Protein AF-A0A8T4YRA4-F1 (afdb_monomer)

Solvent-accessible surface area (backbone atoms only — not comparable to full-atom values): 7134 Å² total; per-residue (Å²): 137,84,65,62,41,75,50,78,58,97,68,35,31,44,37,34,32,63,68,96,62,88,74,62,67,68,60,49,52,55,47,22,68,74,66,76,30,49,70,49,78,45,48,59,66,73,63,42,24,30,34,28,44,33,16,28,86,86,69,45,81,68,50,58,31,30,34,62,44,72,42,65,86,80,73,42,75,42,67,53,55,88,69,82,70,78,72,66,43,77,45,82,60,90,55,33,28,50,98,85,68,43,79,48,79,73,77,83,72,75,75,71,81,78,75,130

Radius of gyration: 17.19 Å; Cα contacts (8 Å, |Δi|>4): 191; chains: 1; bounding box: 48×29×43 Å

pLDDT: mean 88.75, std 15.88, range [30.77, 98.5]

Structure (mmCIF, N/CA/C/O backbone):
data_AF-A0A8T4YRA4-F1
#
_entry.id   AF-A0A8T4YRA4-F1
#
loop_
_atom_site.group_PDB
_atom_site.id
_atom_site.type_symbol
_atom_site.label_atom_id
_atom_site.label_alt_id
_atom_site.label_comp_id
_atom_site.label_asym_id
_atom_site.label_entity_id
_atom_site.label_seq_id
_atom_site.pdbx_PDB_ins_code
_atom_site.Cartn_x
_atom_site.Cartn_y
_atom_site.Cartn_z
_atom_site.occupancy
_atom_site.B_iso_or_equiv
_atom_site.auth_seq_id
_atom_site.auth_comp_id
_atom_site.auth_asym_id
_atom_site.auth_atom_id
_atom_site.pdbx_PDB_model_num
ATOM 1 N N . MET A 1 1 ? 9.880 -13.174 -18.533 1.00 68.56 1 MET A N 1
ATOM 2 C CA . MET A 1 1 ? 9.364 -13.262 -17.143 1.00 68.56 1 MET A CA 1
ATOM 3 C C . MET A 1 1 ? 7.971 -12.645 -17.095 1.00 68.56 1 MET A C 1
ATOM 5 O O . MET A 1 1 ? 7.802 -11.588 -17.681 1.00 68.56 1 MET A O 1
ATOM 9 N N . LYS A 1 2 ? 6.995 -13.259 -16.409 1.00 83.56 2 LYS A N 1
ATOM 10 C CA . LYS A 1 2 ? 5.649 -12.676 -16.234 1.00 83.56 2 LYS A CA 1
ATOM 11 C C . LYS A 1 2 ? 5.565 -11.860 -14.926 1.00 83.56 2 LYS A C 1
ATOM 13 O O . LYS A 1 2 ? 5.951 -12.416 -13.885 1.00 83.56 2 LYS A O 1
ATOM 18 N N . PRO A 1 3 ? 5.096 -10.595 -14.955 1.00 90.38 3 PRO A N 1
ATOM 19 C CA . PRO A 1 3 ? 4.873 -9.800 -13.748 1.00 90.38 3 PRO A CA 1
ATOM 20 C C . PRO A 1 3 ? 3.694 -10.340 -12.929 1.00 90.38 3 PRO A C 1
ATOM 22 O O . PRO A 1 3 ? 2.825 -11.037 -13.456 1.00 90.38 3 PRO A O 1
ATOM 25 N N . LEU A 1 4 ? 3.672 -10.036 -11.629 1.00 91.88 4 LEU A N 1
ATOM 26 C CA . LEU A 1 4 ? 2.534 -10.344 -10.756 1.00 91.88 4 LEU A CA 1
ATOM 27 C C . LEU A 1 4 ? 1.372 -9.382 -10.996 1.00 91.88 4 LEU A C 1
ATOM 29 O O . LEU A 1 4 ? 0.216 -9.791 -10.939 1.00 91.88 4 LEU A O 1
ATOM 33 N N . TYR A 1 5 ? 1.696 -8.120 -11.265 1.00 92.69 5 TYR A N 1
ATOM 34 C CA . TYR A 1 5 ? 0.744 -7.068 -11.580 1.00 92.69 5 TYR A CA 1
ATOM 35 C C . TYR A 1 5 ? 1.413 -6.022 -12.468 1.00 92.69 5 TYR A C 1
ATOM 37 O O . TYR A 1 5 ? 2.624 -5.809 -12.373 1.00 92.69 5 TYR A O 1
ATOM 45 N N . MET A 1 6 ? 0.625 -5.387 -13.328 1.00 93.00 6 MET A N 1
ATOM 46 C CA . MET A 1 6 ? 1.068 -4.291 -14.176 1.00 93.00 6 MET A CA 1
ATOM 47 C C . MET A 1 6 ? -0.078 -3.301 -14.336 1.00 93.00 6 MET A C 1
ATOM 49 O O . MET A 1 6 ? -1.217 -3.712 -14.558 1.00 93.00 6 MET A O 1
ATOM 53 N N . VAL A 1 7 ? 0.228 -2.014 -14.227 1.00 93.69 7 VAL A N 1
ATOM 54 C CA . VAL A 1 7 ? -0.712 -0.938 -14.533 1.00 93.69 7 VAL A CA 1
ATOM 55 C C . VAL A 1 7 ? 0.008 0.153 -15.305 1.00 93.69 7 VAL A C 1
ATOM 57 O O . VAL A 1 7 ? 1.120 0.549 -14.960 1.00 93.69 7 VAL A O 1
ATOM 60 N N . GLU A 1 8 ? -0.636 0.620 -16.363 1.00 95.06 8 GLU A N 1
ATOM 61 C CA . GLU A 1 8 ? -0.158 1.715 -17.190 1.00 95.06 8 GLU A CA 1
ATOM 62 C C . GLU A 1 8 ? -0.890 3.002 -16.807 1.00 95.06 8 GLU A C 1
ATOM 64 O O . GLU A 1 8 ? -2.117 3.032 -16.721 1.00 95.06 8 GLU A O 1
ATOM 69 N N . LEU A 1 9 ? -0.119 4.056 -16.555 1.00 94.19 9 LEU A N 1
ATOM 70 C CA . LEU A 1 9 ? -0.584 5.422 -16.342 1.00 94.19 9 LEU A CA 1
ATOM 71 C C . LEU A 1 9 ? -0.193 6.289 -17.551 1.00 94.19 9 LEU A C 1
ATOM 73 O O . LEU A 1 9 ? 0.405 5.811 -18.522 1.00 94.19 9 LEU A O 1
ATOM 77 N N . SER A 1 10 ? -0.538 7.577 -17.511 1.00 92.38 10 SER A N 1
ATOM 78 C CA . SER A 1 10 ? -0.229 8.510 -18.600 1.00 92.38 10 SER A CA 1
ATOM 79 C C . SER A 1 10 ? 1.277 8.675 -18.830 1.00 92.38 10 SER A C 1
ATOM 81 O O . SER A 1 10 ? 1.703 8.653 -19.980 1.00 92.38 10 SER A O 1
ATOM 83 N N . ASP A 1 11 ? 2.080 8.777 -17.766 1.00 93.56 11 ASP A N 1
ATOM 84 C CA . ASP A 1 11 ? 3.524 9.065 -17.823 1.00 93.56 11 ASP A CA 1
ATOM 85 C C . ASP A 1 11 ? 4.427 7.866 -17.472 1.00 93.56 11 ASP A C 1
ATOM 87 O O . ASP A 1 11 ? 5.639 7.899 -17.700 1.00 93.56 11 ASP A O 1
ATOM 91 N N . ARG A 1 12 ? 3.860 6.806 -16.887 1.00 96.12 12 ARG A N 1
ATOM 92 C CA . ARG A 1 12 ? 4.630 5.677 -16.350 1.00 96.12 12 ARG A CA 1
ATOM 93 C C . ARG A 1 12 ? 3.868 4.362 -16.350 1.00 96.12 12 ARG A C 1
ATOM 95 O O . ARG A 1 12 ? 2.642 4.335 -16.343 1.00 96.12 12 ARG A O 1
ATOM 102 N N . ILE A 1 13 ? 4.608 3.267 -16.267 1.00 95.31 13 ILE A N 1
ATOM 103 C CA . ILE A 1 13 ? 4.092 1.910 -16.112 1.00 95.31 13 ILE A CA 1
ATOM 104 C C . ILE A 1 13 ? 4.630 1.350 -14.800 1.00 95.31 13 ILE A C 1
ATOM 106 O O . ILE A 1 13 ? 5.841 1.270 -14.602 1.00 95.31 13 ILE A O 1
ATOM 110 N N . TYR A 1 14 ? 3.735 0.956 -13.898 1.00 93.94 14 TYR A N 1
ATOM 111 C CA . TYR A 1 14 ? 4.104 0.263 -12.668 1.00 93.94 14 TYR A CA 1
ATOM 112 C C . TYR A 1 14 ? 4.076 -1.241 -12.888 1.00 93.94 14 TYR A C 1
ATOM 114 O O . TYR A 1 14 ? 3.084 -1.796 -13.365 1.00 93.94 14 TYR A O 1
ATOM 122 N N . VAL A 1 15 ? 5.151 -1.906 -12.481 1.00 93.44 15 VAL A N 1
ATOM 123 C CA . VAL A 1 15 ? 5.316 -3.351 -12.608 1.00 93.44 15 VAL A CA 1
ATOM 124 C C . VAL A 1 15 ? 5.662 -3.942 -11.248 1.00 93.44 15 VAL A C 1
ATOM 126 O O . VAL A 1 15 ? 6.665 -3.580 -10.635 1.00 93.44 15 VAL A O 1
ATOM 129 N N . VAL A 1 16 ? 4.856 -4.902 -10.795 1.00 92.56 16 VAL A N 1
ATOM 130 C CA . VAL A 1 16 ? 5.129 -5.661 -9.571 1.00 92.56 16 VAL A CA 1
ATOM 131 C C . VAL A 1 16 ? 5.710 -7.018 -9.926 1.00 92.56 16 VAL A C 1
ATOM 133 O O . VAL A 1 16 ? 5.096 -7.811 -10.649 1.00 92.56 16 VAL A O 1
ATOM 136 N N . ILE A 1 17 ? 6.881 -7.31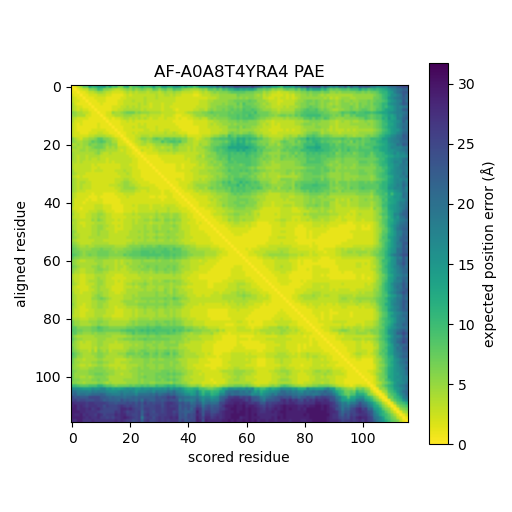5 -9.375 1.00 92.88 17 ILE A N 1
ATOM 137 C CA . ILE A 1 17 ? 7.614 -8.560 -9.599 1.00 92.88 17 ILE A CA 1
ATOM 138 C C . ILE A 1 17 ? 7.665 -9.382 -8.305 1.00 92.88 17 ILE A C 1
ATOM 140 O O . ILE A 1 17 ? 7.670 -8.848 -7.201 1.00 92.88 17 ILE A O 1
ATOM 144 N N . GLY A 1 18 ? 7.665 -10.713 -8.415 1.00 90.62 18 GLY A N 1
ATOM 145 C CA . GLY A 1 18 ? 7.849 -11.581 -7.246 1.00 90.62 18 GLY A CA 1
ATOM 146 C C . GLY A 1 18 ? 9.229 -11.400 -6.604 1.00 90.62 18 GLY A C 1
ATOM 147 O O . GLY A 1 18 ? 10.185 -11.060 -7.298 1.00 90.62 18 GLY A O 1
ATOM 148 N N . ARG A 1 19 ? 9.339 -11.655 -5.293 1.00 86.00 19 ARG A N 1
ATOM 149 C CA . ARG A 1 19 ? 10.623 -11.598 -4.566 1.00 86.00 19 ARG A CA 1
ATOM 150 C C . ARG A 1 19 ? 11.684 -12.509 -5.187 1.00 86.00 19 ARG A C 1
ATOM 152 O O . ARG A 1 19 ? 11.351 -13.513 -5.816 1.00 86.00 19 ARG A O 1
ATOM 159 N N . ASN A 1 20 ? 12.951 -12.160 -4.953 1.00 84.00 20 ASN A N 1
ATOM 160 C CA . ASN A 1 20 ? 14.142 -12.916 -5.363 1.00 84.00 20 ASN A CA 1
ATOM 161 C C . ASN A 1 20 ? 14.247 -13.149 -6.878 1.00 84.00 20 ASN A C 1
ATOM 163 O O . ASN A 1 20 ? 14.831 -14.134 -7.325 1.00 84.00 20 ASN A O 1
ATOM 167 N N . ARG A 1 21 ? 13.671 -12.253 -7.684 1.00 85.88 21 ARG A N 1
ATOM 168 C CA . ARG A 1 21 ? 13.83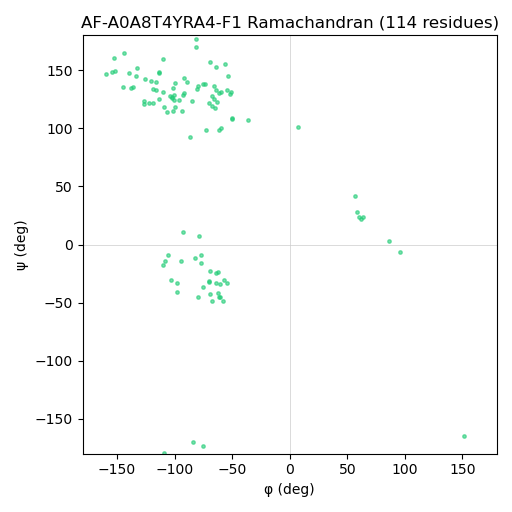2 -12.281 -9.136 1.00 85.88 21 ARG A CA 1
ATOM 169 C C . ARG A 1 21 ? 14.841 -11.230 -9.557 1.00 85.88 21 ARG A C 1
ATOM 171 O O . ARG A 1 21 ? 14.680 -10.058 -9.242 1.00 85.88 21 ARG A O 1
ATOM 178 N N . TRP A 1 22 ? 15.849 -11.655 -10.304 1.00 84.88 22 TRP A N 1
ATOM 179 C CA . TRP A 1 22 ? 16.784 -10.732 -10.926 1.00 84.88 22 TRP A CA 1
ATOM 180 C C . TRP A 1 22 ? 16.137 -10.045 -12.129 1.00 84.88 22 TRP A C 1
ATOM 182 O O . TRP A 1 22 ? 15.458 -10.690 -12.935 1.00 84.88 22 TRP A O 1
ATOM 192 N N . ILE A 1 23 ? 16.367 -8.741 -12.263 1.00 85.69 23 ILE A N 1
ATOM 193 C CA . ILE A 1 23 ? 15.913 -7.944 -13.400 1.00 85.69 23 ILE A CA 1
ATOM 194 C C . ILE A 1 23 ? 17.129 -7.223 -13.950 1.00 85.69 23 ILE A C 1
ATOM 196 O O . ILE A 1 23 ? 17.780 -6.467 -13.237 1.00 85.69 23 ILE A O 1
ATOM 200 N N . ASN A 1 24 ? 17.437 -7.476 -15.219 1.00 88.69 24 ASN A N 1
ATOM 201 C CA . ASN A 1 24 ? 18.502 -6.762 -15.904 1.00 88.69 24 ASN A CA 1
ATOM 202 C C . ASN A 1 24 ? 18.058 -5.303 -16.142 1.00 88.69 24 ASN A C 1
ATOM 204 O O . ASN A 1 24 ? 17.034 -5.116 -16.809 1.00 88.69 24 ASN A O 1
ATOM 208 N N . PRO A 1 25 ? 18.798 -4.292 -15.648 1.00 88.81 25 PRO A N 1
ATOM 209 C CA . PRO A 1 25 ? 18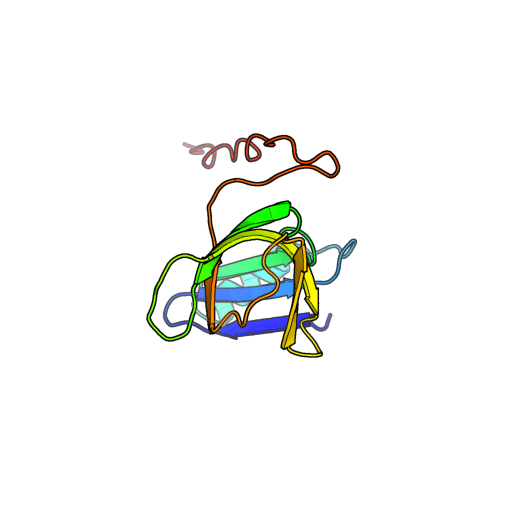.488 -2.882 -15.885 1.00 88.81 25 PRO A CA 1
ATOM 210 C C . PRO A 1 25 ? 18.360 -2.521 -17.370 1.00 88.81 25 PRO A C 1
ATOM 212 O O . PRO A 1 25 ? 17.495 -1.729 -17.733 1.00 88.81 25 PRO A O 1
ATOM 215 N N . GLU A 1 26 ? 19.130 -3.170 -18.247 1.00 92.38 26 GLU A N 1
ATOM 216 C CA . GLU A 1 26 ? 19.063 -2.941 -19.695 1.00 92.38 26 GLU A CA 1
ATOM 217 C C . GLU A 1 26 ? 17.697 -3.336 -20.277 1.00 92.38 26 GLU A C 1
ATOM 219 O O . GLU A 1 26 ? 17.175 -2.688 -21.180 1.00 92.38 26 GLU A O 1
ATOM 224 N N . ASN A 1 27 ? 17.052 -4.365 -19.716 1.00 90.31 27 ASN A N 1
ATOM 225 C CA . ASN A 1 27 ? 15.705 -4.751 -20.139 1.00 90.31 27 ASN A CA 1
ATOM 226 C C . ASN A 1 27 ? 14.655 -3.716 -19.718 1.00 90.31 27 ASN A C 1
ATOM 228 O O . ASN A 1 27 ? 13.658 -3.562 -20.420 1.00 90.31 27 ASN A O 1
ATOM 232 N N . ILE A 1 28 ? 14.858 -3.031 -18.585 1.00 91.75 28 ILE A N 1
ATOM 233 C CA . ILE A 1 28 ? 13.982 -1.933 -18.156 1.00 91.75 28 ILE A CA 1
ATOM 234 C C . ILE A 1 28 ? 14.151 -0.767 -19.125 1.00 91.75 28 ILE A C 1
ATOM 236 O O . ILE A 1 28 ? 13.159 -0.301 -19.671 1.00 91.75 28 ILE A O 1
ATOM 240 N N . LYS A 1 29 ? 15.394 -0.375 -19.420 1.00 93.69 29 LYS A N 1
ATOM 241 C CA . LYS A 1 29 ? 15.693 0.728 -20.339 1.00 93.69 29 LYS A CA 1
ATOM 242 C C . LYS A 1 29 ? 15.100 0.504 -21.733 1.00 93.69 29 LYS A C 1
ATOM 244 O O . LYS A 1 29 ? 14.385 1.357 -22.245 1.00 93.69 29 LYS A O 1
ATOM 249 N N . ARG A 1 30 ? 15.302 -0.685 -22.310 1.00 93.75 30 ARG A N 1
ATOM 250 C CA . ARG A 1 30 ? 14.706 -1.054 -23.607 1.00 93.75 30 ARG A CA 1
ATOM 251 C C . ARG A 1 30 ? 13.177 -1.032 -23.578 1.00 93.75 30 ARG A C 1
ATOM 253 O O . ARG A 1 30 ? 12.554 -0.706 -24.584 1.00 93.75 30 ARG A O 1
ATOM 260 N N . ALA A 1 31 ? 12.562 -1.392 -22.448 1.00 91.62 31 ALA A N 1
ATOM 261 C CA . ALA A 1 31 ? 11.115 -1.294 -22.284 1.00 91.62 31 ALA A CA 1
ATOM 262 C C . ALA A 1 31 ? 10.654 0.169 -22.216 1.00 91.62 31 ALA A C 1
ATOM 264 O O . ALA A 1 31 ? 9.668 0.511 -22.857 1.00 91.62 31 ALA A O 1
ATOM 265 N N . GLU A 1 32 ? 11.371 1.033 -21.497 1.00 95.50 32 GLU A N 1
ATOM 266 C CA . GLU A 1 32 ? 11.078 2.471 -21.446 1.00 95.50 32 GLU A CA 1
ATOM 267 C C . GLU A 1 32 ? 11.183 3.125 -22.828 1.00 95.50 32 GLU A C 1
ATOM 269 O O . GLU A 1 32 ? 10.275 3.852 -23.228 1.00 95.50 32 GLU A O 1
ATOM 274 N N . GLU A 1 33 ? 12.239 2.813 -23.587 1.00 95.81 33 GLU A N 1
ATOM 275 C CA . GLU A 1 33 ? 12.445 3.295 -24.960 1.00 95.81 33 GLU A CA 1
ATOM 276 C C . GLU A 1 33 ? 11.324 2.838 -25.903 1.00 95.81 33 GLU A C 1
ATOM 278 O O . GLU A 1 33 ? 10.792 3.638 -26.669 1.00 95.81 33 GLU A O 1
ATOM 283 N N . ALA A 1 34 ? 10.925 1.565 -25.827 1.00 94.00 34 ALA A N 1
ATOM 284 C CA . ALA A 1 34 ? 9.871 1.017 -26.677 1.00 94.00 34 ALA A CA 1
ATOM 285 C C . ALA A 1 34 ? 8.471 1.552 -26.330 1.00 94.00 34 ALA A C 1
ATOM 287 O O . ALA A 1 34 ? 7.619 1.662 -27.209 1.00 94.00 34 ALA A O 1
ATOM 288 N N . LEU A 1 35 ? 8.217 1.848 -25.053 1.00 92.50 35 LEU A N 1
ATOM 289 C CA . LEU A 1 35 ? 6.905 2.276 -24.556 1.00 92.50 35 LEU A CA 1
ATOM 290 C C . LEU A 1 35 ? 6.767 3.803 -24.502 1.00 92.50 35 LEU A C 1
ATOM 292 O O . LEU A 1 35 ? 5.658 4.304 -24.322 1.00 92.50 35 LEU A O 1
ATOM 296 N N . GLY A 1 36 ? 7.874 4.543 -24.618 1.00 95.06 36 GLY A N 1
ATOM 297 C CA . GLY A 1 36 ? 7.903 5.997 -24.457 1.00 95.06 36 GLY A CA 1
ATOM 298 C C . GLY A 1 36 ? 7.483 6.460 -23.058 1.00 95.06 36 GLY A C 1
ATOM 299 O O . GLY A 1 36 ? 7.034 7.593 -22.893 1.00 95.06 36 GLY A O 1
ATOM 300 N N . LYS A 1 37 ? 7.572 5.580 -22.052 1.00 95.56 37 LYS A N 1
ATOM 301 C CA . LYS A 1 37 ? 7.098 5.806 -20.679 1.00 95.56 37 LYS A CA 1
ATOM 302 C C . LYS A 1 37 ? 8.087 5.249 -19.675 1.00 95.56 37 LYS A C 1
ATOM 304 O O . LYS A 1 37 ? 8.678 4.197 -19.901 1.00 95.56 37 LYS A O 1
ATOM 309 N N . ARG A 1 38 ? 8.189 5.904 -18.519 1.00 95.75 38 ARG A N 1
ATOM 310 C CA . ARG A 1 38 ? 9.019 5.424 -17.410 1.00 95.75 38 ARG A CA 1
ATOM 311 C C . ARG A 1 38 ? 8.470 4.108 -16.857 1.00 95.75 38 ARG A C 1
ATOM 313 O O . ARG A 1 38 ? 7.272 4.001 -16.604 1.00 95.75 38 ARG A O 1
ATOM 320 N N . VAL A 1 39 ? 9.327 3.133 -16.584 1.00 94.94 39 VAL A N 1
ATOM 321 C CA . VAL A 1 39 ? 8.952 1.841 -16.001 1.00 94.94 39 VAL A CA 1
ATOM 322 C C . VAL A 1 39 ? 9.410 1.810 -14.548 1.00 94.94 39 VAL A C 1
ATOM 324 O O . VAL A 1 39 ? 10.598 1.806 -14.238 1.00 94.94 39 VAL A O 1
ATOM 327 N N . VAL A 1 40 ? 8.451 1.775 -13.626 1.00 93.31 40 VAL A N 1
ATOM 328 C CA . VAL A 1 40 ? 8.716 1.695 -12.188 1.00 93.31 40 VAL A CA 1
ATOM 329 C C . VAL A 1 40 ? 8.508 0.262 -11.727 1.00 93.31 40 VAL A C 1
ATOM 331 O O . VAL A 1 40 ? 7.392 -0.261 -11.754 1.00 93.31 40 VAL A O 1
ATOM 334 N N . VAL A 1 41 ? 9.591 -0.372 -11.290 1.00 91.56 41 VAL A N 1
ATOM 335 C CA . VAL A 1 41 ? 9.577 -1.753 -10.812 1.00 91.56 41 VAL A CA 1
ATOM 336 C C . VAL A 1 41 ? 9.580 -1.789 -9.287 1.00 91.56 41 VAL A C 1
ATOM 338 O O . VAL A 1 41 ? 10.363 -1.097 -8.641 1.00 91.56 41 VAL A O 1
ATOM 341 N N . THR A 1 42 ? 8.725 -2.626 -8.709 1.00 90.56 42 THR A N 1
ATOM 342 C CA . THR A 1 42 ? 8.668 -2.887 -7.264 1.00 90.56 42 THR A CA 1
ATOM 343 C C . THR A 1 42 ? 8.585 -4.389 -7.011 1.00 90.56 42 THR A C 1
ATOM 345 O O . THR A 1 42 ? 7.959 -5.126 -7.782 1.00 90.56 42 THR A O 1
ATOM 348 N N . PHE A 1 43 ? 9.208 -4.866 -5.934 1.00 91.06 43 PHE A N 1
ATOM 349 C CA . PHE A 1 43 ? 9.132 -6.267 -5.544 1.00 91.06 43 PHE A CA 1
ATOM 350 C C . PHE A 1 43 ? 7.979 -6.500 -4.570 1.00 91.06 43 PHE A C 1
ATOM 352 O O . PHE A 1 43 ? 7.691 -5.687 -3.694 1.00 91.06 43 PHE A O 1
ATOM 359 N N . LYS A 1 44 ? 7.306 -7.649 -4.700 1.00 91.56 44 LYS A N 1
ATOM 360 C CA . LYS A 1 44 ? 6.259 -8.060 -3.757 1.00 91.56 44 LYS A CA 1
ATOM 361 C C . LYS A 1 44 ? 6.806 -7.991 -2.329 1.00 91.56 44 LYS A C 1
ATOM 363 O O . LYS A 1 44 ? 7.830 -8.599 -2.020 1.00 91.56 44 LYS A O 1
ATOM 368 N N . GLY A 1 45 ? 6.083 -7.331 -1.438 1.00 91.00 45 GLY A N 1
ATOM 369 C CA . GLY A 1 45 ? 6.449 -7.193 -0.037 1.00 91.00 45 GLY A CA 1
ATOM 370 C C . GLY A 1 45 ? 7.384 -6.021 0.256 1.00 91.00 45 GLY A C 1
ATOM 371 O O . GLY A 1 45 ? 7.755 -5.874 1.420 1.00 91.00 45 GLY A O 1
ATOM 372 N N . ASP A 1 46 ? 7.747 -5.191 -0.726 1.00 89.31 46 ASP A N 1
ATOM 373 C CA . ASP A 1 46 ? 8.353 -3.876 -0.466 1.00 89.31 46 ASP A CA 1
ATOM 374 C C . ASP A 1 46 ? 7.360 -2.955 0.259 1.00 89.31 46 ASP A C 1
ATOM 376 O O . ASP A 1 46 ? 7.758 -2.079 1.022 1.00 89.31 46 ASP A O 1
ATOM 380 N N . GLU A 1 47 ? 6.060 -3.201 0.105 1.00 89.12 47 GLU A N 1
ATOM 381 C CA . GLU A 1 47 ? 4.979 -2.501 0.796 1.00 89.12 47 GLU A CA 1
ATOM 382 C C . GLU A 1 47 ? 4.773 -2.943 2.262 1.00 89.12 47 GLU A C 1
ATOM 384 O O . GLU A 1 47 ? 4.104 -2.252 3.033 1.00 89.12 47 GLU A O 1
ATOM 389 N N . LYS A 1 48 ? 5.327 -4.099 2.670 1.00 94.00 48 LYS A N 1
ATOM 390 C CA . LYS A 1 48 ? 5.105 -4.682 4.008 1.00 94.00 48 LYS A CA 1
ATOM 391 C C . LYS A 1 48 ? 5.611 -3.734 5.093 1.00 94.00 48 LYS A C 1
ATOM 393 O O . LYS A 1 48 ? 6.761 -3.317 5.053 1.00 94.00 48 LYS A O 1
ATOM 398 N N . GLY A 1 49 ? 4.784 -3.474 6.098 1.00 96.06 49 GLY A N 1
ATOM 399 C CA . GLY A 1 49 ? 5.108 -2.605 7.227 1.00 96.06 49 GLY A CA 1
ATOM 400 C C . GLY A 1 49 ? 4.618 -1.169 7.063 1.00 96.06 49 GLY A C 1
ATOM 401 O O . GLY A 1 49 ? 4.725 -0.402 8.011 1.00 96.06 49 GLY A O 1
ATOM 402 N N . LEU A 1 50 ? 4.066 -0.784 5.907 1.00 96.50 50 LEU A N 1
ATOM 403 C CA . LEU A 1 50 ? 3.555 0.572 5.715 1.00 96.50 50 LEU A CA 1
ATOM 404 C C . LEU A 1 50 ? 2.378 0.864 6.658 1.00 96.50 50 LEU A C 1
ATOM 406 O O . LEU A 1 50 ? 1.450 0.053 6.766 1.00 96.50 50 LEU A O 1
ATOM 410 N N . LEU A 1 51 ? 2.410 2.025 7.313 1.00 97.12 51 LEU A N 1
ATOM 411 C CA . LEU A 1 51 ? 1.295 2.521 8.111 1.00 97.12 51 LEU A CA 1
ATOM 412 C C . LEU A 1 51 ? 0.155 3.012 7.221 1.00 97.12 51 LEU A C 1
ATOM 414 O O . LEU A 1 51 ? 0.358 3.697 6.217 1.00 97.12 51 LEU A O 1
ATOM 418 N N . LEU A 1 52 ? -1.057 2.668 7.634 1.00 98.12 52 LEU A N 1
ATOM 419 C CA . LEU A 1 52 ? -2.301 2.972 6.949 1.00 98.12 52 LEU A CA 1
ATOM 420 C C . LEU A 1 52 ? -3.246 3.693 7.908 1.00 98.12 52 LEU A C 1
ATOM 422 O O . LEU A 1 52 ? -3.327 3.325 9.081 1.00 98.12 52 LEU A O 1
ATOM 426 N N . ALA A 1 53 ? -4.003 4.660 7.399 1.00 98.19 53 ALA A N 1
ATOM 427 C CA . ALA A 1 53 ? -5.163 5.209 8.095 1.00 98.19 53 ALA A CA 1
ATOM 428 C C . ALA A 1 53 ? -6.447 4.575 7.545 1.00 98.19 53 ALA A C 1
ATOM 430 O O . ALA A 1 53 ? -6.578 4.362 6.338 1.00 98.19 53 ALA A O 1
ATOM 431 N N . LEU A 1 54 ? -7.377 4.252 8.441 1.00 98.50 54 LEU A N 1
ATOM 432 C CA . LEU A 1 54 ? -8.592 3.499 8.144 1.00 98.50 54 LEU A CA 1
ATOM 433 C C . LEU A 1 54 ? -9.816 4.357 8.463 1.00 98.50 54 LEU A C 1
ATOM 435 O O . LEU A 1 54 ? -9.884 4.972 9.530 1.00 98.50 54 LEU A O 1
ATOM 439 N N . TYR A 1 55 ? -10.781 4.381 7.549 1.00 98.44 55 TYR A N 1
ATOM 440 C CA . TYR A 1 55 ? -11.994 5.188 7.667 1.00 98.44 55 TYR A CA 1
ATOM 441 C C . TYR A 1 55 ? -13.246 4.362 7.353 1.00 98.44 55 TYR A C 1
ATOM 443 O O . TYR A 1 55 ? -13.184 3.402 6.576 1.00 98.44 55 TYR A O 1
ATOM 451 N N . ASN A 1 56 ? -14.377 4.749 7.948 1.00 98.06 56 ASN A N 1
ATOM 452 C CA . ASN A 1 56 ? -15.692 4.221 7.578 1.00 98.06 56 ASN A CA 1
ATOM 453 C C . ASN A 1 56 ? -16.246 4.927 6.326 1.00 98.06 56 ASN A C 1
ATOM 455 O O . ASN A 1 56 ? -15.630 5.825 5.749 1.00 98.06 56 ASN A O 1
ATOM 459 N N . ASP A 1 57 ? -17.402 4.474 5.860 1.00 97.62 57 ASP A N 1
ATOM 460 C CA . ASP A 1 57 ? -18.172 5.014 4.731 1.00 97.62 57 ASP A CA 1
ATOM 461 C C . ASP A 1 57 ? -18.552 6.495 4.881 1.00 97.62 57 ASP A C 1
ATOM 463 O O . ASP A 1 57 ? -18.560 7.228 3.894 1.00 97.62 57 ASP A O 1
ATOM 467 N N . GLU A 1 58 ? -18.739 6.973 6.109 1.00 97.56 58 GLU A N 1
ATOM 468 C CA . GLU A 1 58 ? -18.955 8.392 6.430 1.00 97.56 58 GLU A CA 1
ATOM 469 C C . GLU A 1 58 ? -17.661 9.232 6.443 1.00 97.56 58 GLU A C 1
ATOM 471 O O . GLU A 1 58 ? -17.675 10.401 6.830 1.00 97.56 58 GLU A O 1
ATOM 476 N N . LYS A 1 59 ? -16.520 8.657 6.032 1.00 95.50 59 LYS A N 1
ATOM 477 C CA . LYS A 1 59 ? -15.181 9.278 6.087 1.00 95.50 59 LYS A CA 1
ATOM 478 C C . LYS A 1 59 ? -14.729 9.654 7.505 1.00 95.50 59 LYS A C 1
ATOM 480 O O . LYS A 1 59 ? -13.847 10.498 7.674 1.00 95.50 59 LYS A O 1
ATOM 485 N N . LYS A 1 60 ? -15.275 9.009 8.535 1.00 97.88 60 LYS A N 1
ATOM 486 C CA . LYS A 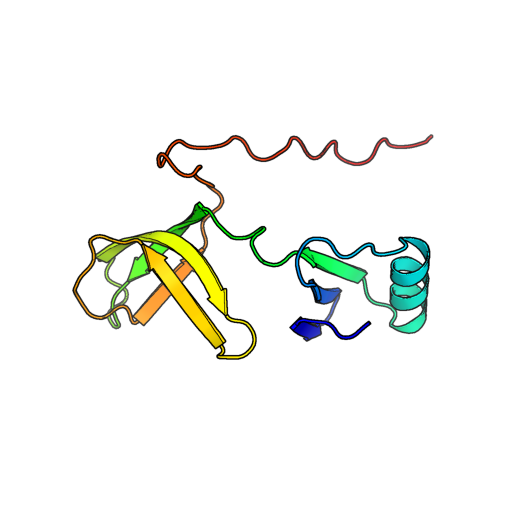1 60 ? -14.817 9.131 9.922 1.00 97.88 60 LYS A CA 1
ATOM 487 C C . LYS A 1 60 ? -13.600 8.243 10.153 1.00 97.88 60 LYS A C 1
ATOM 489 O O . LYS A 1 60 ? -13.585 7.074 9.766 1.00 97.88 60 LYS A O 1
ATOM 494 N N . PHE A 1 61 ? -12.580 8.803 10.799 1.00 97.81 61 PHE A N 1
ATOM 495 C CA . PHE A 1 61 ? -11.369 8.070 11.160 1.00 97.81 61 PHE A CA 1
ATOM 496 C C . PHE A 1 61 ? -11.686 6.981 12.189 1.00 97.81 61 PHE A C 1
ATOM 498 O O . PHE A 1 61 ? -12.260 7.262 13.242 1.00 97.81 61 PHE A O 1
ATOM 505 N N . LEU A 1 62 ? -11.308 5.744 11.873 1.00 98.38 62 LEU A N 1
ATOM 506 C CA . LEU A 1 62 ? -11.492 4.579 12.739 1.00 98.38 62 LEU A CA 1
ATOM 507 C C . LEU A 1 62 ? -10.224 4.240 13.521 1.00 98.38 62 LEU A C 1
ATOM 509 O O . LEU A 1 62 ? -10.303 3.740 14.639 1.00 98.38 62 LEU A O 1
ATOM 513 N N . GLY A 1 63 ? -9.055 4.485 12.930 1.00 98.00 63 GLY A N 1
ATOM 514 C CA . GLY A 1 63 ? -7.774 4.121 13.516 1.00 98.00 63 GLY A CA 1
ATOM 515 C C . GLY A 1 63 ? -6.711 3.842 12.462 1.00 98.00 63 GLY A C 1
ATOM 516 O O . GLY A 1 63 ? -6.857 4.177 11.284 1.00 98.00 63 GLY A O 1
ATOM 517 N N . ILE A 1 64 ? -5.630 3.205 12.902 1.00 97.56 64 ILE A N 1
ATOM 518 C CA . ILE A 1 64 ? -4.490 2.853 12.054 1.00 97.56 64 ILE A CA 1
ATOM 519 C C . ILE A 1 64 ? -4.388 1.345 11.825 1.00 97.56 64 ILE A C 1
ATOM 521 O O . ILE A 1 64 ? -4.909 0.527 12.588 1.00 97.56 64 ILE A O 1
ATOM 525 N N . GLY A 1 65 ? -3.675 0.974 10.769 1.00 97.81 65 GLY A N 1
ATOM 526 C CA . GLY A 1 65 ? -3.303 -0.402 10.483 1.00 97.81 65 GLY A CA 1
ATOM 527 C C . GLY A 1 65 ? -1.916 -0.493 9.864 1.00 97.81 65 GLY A C 1
ATOM 528 O O . GLY A 1 65 ? -1.364 0.494 9.388 1.00 97.81 65 GLY A O 1
ATOM 529 N N . VAL A 1 66 ? -1.358 -1.698 9.861 1.00 97.94 66 VAL A N 1
ATOM 530 C CA . VAL A 1 66 ? -0.069 -2.000 9.236 1.00 97.94 66 VAL A CA 1
ATOM 531 C C . VAL A 1 66 ? -0.299 -2.938 8.065 1.00 97.94 66 VAL A C 1
ATOM 533 O O . VAL A 1 66 ? -0.877 -4.018 8.228 1.00 97.94 66 VAL A O 1
ATOM 536 N N . LEU A 1 67 ? 0.174 -2.549 6.884 1.00 97.50 67 LEU A N 1
ATOM 537 C CA . LEU A 1 67 ? 0.116 -3.380 5.690 1.00 97.50 67 LEU A CA 1
ATOM 538 C C . LEU A 1 67 ? 0.985 -4.629 5.870 1.00 97.50 67 LEU A C 1
ATOM 540 O O . LEU A 1 67 ? 2.200 -4.533 6.042 1.00 97.50 67 LEU A O 1
ATOM 544 N N . ARG A 1 68 ? 0.383 -5.820 5.839 1.00 96.06 68 ARG A N 1
ATOM 545 C CA . ARG A 1 68 ? 1.116 -7.091 5.964 1.00 96.06 68 ARG A CA 1
ATOM 546 C C . ARG A 1 68 ? 1.402 -7.734 4.616 1.00 96.06 68 ARG A C 1
ATOM 548 O O . ARG A 1 68 ? 2.496 -8.259 4.433 1.00 96.06 68 ARG A O 1
ATOM 555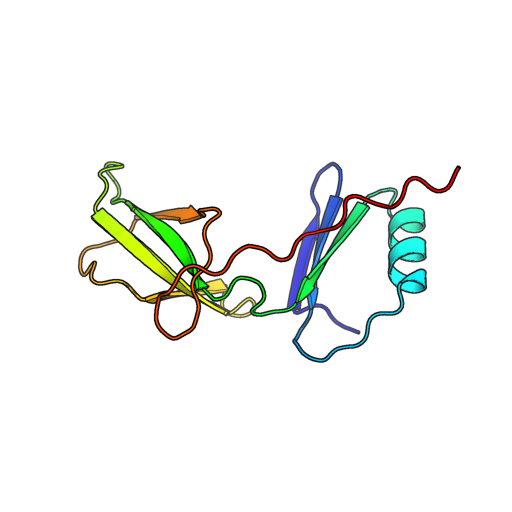 N N . GLU A 1 69 ? 0.438 -7.704 3.701 1.00 94.44 69 GLU A N 1
ATOM 556 C CA . GLU A 1 69 ? 0.569 -8.327 2.384 1.00 94.44 69 GLU A CA 1
ATOM 557 C C . GLU A 1 69 ? -0.426 -7.735 1.381 1.00 94.44 69 GLU A C 1
ATOM 559 O O . GLU A 1 69 ? -1.563 -7.430 1.742 1.00 94.44 69 GLU A O 1
ATOM 564 N N . ILE A 1 70 ? -0.016 -7.655 0.114 1.00 93.75 70 ILE A N 1
ATOM 565 C CA . ILE A 1 70 ? -0.925 -7.543 -1.028 1.00 93.75 70 ILE A CA 1
ATOM 566 C C . ILE A 1 70 ? -0.895 -8.859 -1.816 1.00 93.75 70 ILE A C 1
ATOM 568 O O . ILE A 1 70 ? 0.135 -9.271 -2.364 1.00 93.75 70 ILE A O 1
ATOM 572 N N . ASP A 1 71 ? -2.046 -9.523 -1.903 1.00 92.44 71 ASP A N 1
ATOM 573 C CA . ASP A 1 71 ? -2.261 -10.610 -2.849 1.00 92.44 71 ASP A CA 1
ATOM 574 C C . ASP A 1 71 ? -2.734 -10.020 -4.181 1.00 92.44 71 ASP A C 1
ATOM 576 O O . ASP A 1 71 ? -3.924 -9.808 -4.417 1.00 92.44 71 ASP A O 1
ATOM 580 N N . TYR A 1 72 ? -1.774 -9.764 -5.069 1.00 89.62 72 TYR A N 1
ATOM 581 C CA . TYR A 1 72 ? -2.017 -9.195 -6.395 1.00 89.62 72 TYR A CA 1
ATOM 582 C C . TYR A 1 72 ? -2.882 -10.079 -7.307 1.00 89.62 72 TYR A C 1
ATOM 584 O O . TYR A 1 72 ? -3.512 -9.563 -8.227 1.00 89.62 72 TYR A O 1
ATOM 592 N N . ARG A 1 73 ? -2.942 -11.400 -7.070 1.00 88.00 73 ARG A N 1
ATOM 593 C CA . ARG A 1 73 ? -3.783 -12.308 -7.870 1.00 88.00 73 ARG A CA 1
ATOM 594 C C . ARG A 1 73 ? -5.233 -12.240 -7.416 1.00 88.00 73 ARG A C 1
ATOM 596 O O . ARG A 1 73 ? -6.126 -12.164 -8.252 1.00 88.00 73 ARG A O 1
ATOM 603 N N . ARG A 1 74 ? -5.461 -12.270 -6.100 1.00 93.38 74 ARG A N 1
ATOM 604 C CA . ARG A 1 74 ? -6.802 -12.206 -5.497 1.00 93.38 74 ARG A CA 1
ATOM 605 C C . ARG A 1 74 ? -7.331 -10.779 -5.368 1.00 93.38 74 ARG A C 1
ATOM 607 O O . ARG A 1 74 ? -8.511 -10.616 -5.086 1.00 93.38 74 ARG A O 1
ATOM 614 N N . LYS A 1 75 ? -6.477 -9.771 -5.578 1.00 90.88 75 LYS A N 1
ATOM 615 C CA . LYS A 1 75 ? -6.759 -8.346 -5.341 1.00 90.88 75 LYS A CA 1
ATOM 616 C C . LYS A 1 75 ? -7.194 -8.085 -3.894 1.00 90.88 75 LYS A C 1
ATOM 618 O O . LYS A 1 75 ? -8.128 -7.332 -3.642 1.00 90.88 75 LYS A O 1
ATOM 623 N N . VAL A 1 76 ? -6.517 -8.733 -2.944 1.00 94.94 76 VAL A N 1
ATOM 624 C CA . VAL A 1 76 ? -6.810 -8.642 -1.505 1.00 94.94 76 VAL A CA 1
ATOM 625 C C . V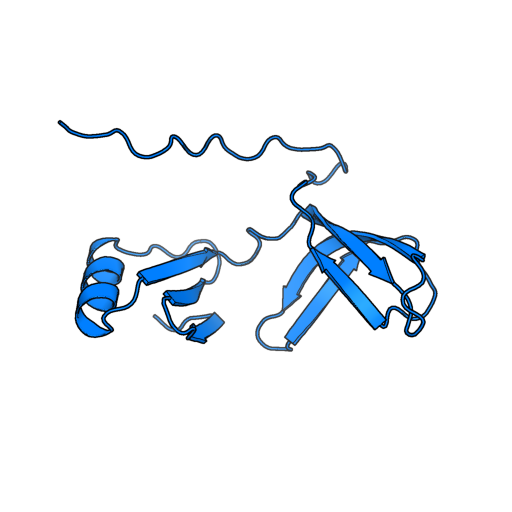AL A 1 76 ? -5.628 -8.017 -0.774 1.00 94.94 76 VAL A C 1
ATOM 627 O O . VAL A 1 76 ? -4.477 -8.347 -1.052 1.00 94.94 76 VAL A O 1
ATOM 630 N N . ILE A 1 77 ? -5.920 -7.148 0.193 1.00 95.12 77 ILE A N 1
ATOM 631 C CA . ILE A 1 77 ? -4.932 -6.538 1.084 1.00 95.12 77 ILE A CA 1
ATOM 632 C C . ILE A 1 77 ? -5.117 -7.113 2.489 1.00 95.12 77 ILE A C 1
ATOM 634 O O . ILE A 1 77 ? -6.232 -7.152 3.006 1.00 95.12 77 ILE A O 1
ATOM 638 N N . LYS A 1 78 ? -4.024 -7.545 3.121 1.00 96.94 78 LYS A N 1
ATOM 639 C CA . LYS A 1 78 ? -4.008 -7.985 4.518 1.00 96.94 78 LYS A CA 1
ATOM 640 C C . LYS A 1 78 ? -3.485 -6.861 5.404 1.00 96.94 78 LYS A C 1
ATOM 642 O O . LYS A 1 78 ? -2.329 -6.454 5.271 1.00 96.94 78 LYS A O 1
ATOM 647 N N . ILE A 1 79 ? -4.318 -6.400 6.331 1.00 97.62 79 ILE A N 1
ATOM 648 C CA . ILE A 1 79 ? -4.009 -5.310 7.261 1.00 97.62 79 ILE A CA 1
ATOM 649 C C . ILE A 1 79 ? -4.012 -5.864 8.687 1.00 97.62 79 ILE A C 1
ATOM 651 O O . ILE A 1 79 ? -4.923 -6.590 9.074 1.00 97.62 79 ILE A O 1
ATOM 655 N N . PHE A 1 80 ? -2.983 -5.537 9.466 1.00 97.62 80 PHE A N 1
ATOM 656 C CA . PHE A 1 80 ? -2.949 -5.785 10.906 1.00 97.62 80 PHE A CA 1
ATOM 657 C C . PHE A 1 80 ? -3.439 -4.534 11.635 1.00 97.62 80 PHE A C 1
ATOM 659 O O . PHE A 1 80 ? -2.812 -3.483 11.524 1.00 97.62 80 PHE A O 1
ATOM 666 N N . THR A 1 81 ? -4.570 -4.624 12.330 1.00 98.06 81 THR A N 1
ATOM 667 C CA . THR A 1 81 ? -5.225 -3.471 12.959 1.00 98.06 81 THR A CA 1
ATOM 668 C C . THR A 1 81 ? -6.083 -3.911 14.149 1.00 98.06 81 THR A C 1
ATOM 670 O O . THR A 1 81 ? -6.615 -5.021 14.118 1.00 98.06 81 THR A O 1
ATOM 673 N N . PRO A 1 82 ? -6.233 -3.070 15.191 1.00 96.44 82 PRO A N 1
ATOM 674 C CA . PRO A 1 82 ? -7.231 -3.275 16.240 1.00 96.44 82 PRO A CA 1
ATOM 675 C C . PRO A 1 82 ? -8.657 -2.886 15.807 1.00 96.44 82 PRO A C 1
ATOM 677 O O . PRO A 1 82 ? -9.603 -3.146 16.546 1.00 96.44 82 PRO A O 1
ATOM 680 N N . VAL A 1 83 ? -8.833 -2.245 14.644 1.00 98.06 83 VAL A N 1
ATOM 681 C CA . VAL A 1 83 ? -10.153 -1.850 14.133 1.00 98.06 83 VAL A CA 1
ATOM 682 C C . VAL A 1 83 ? -10.961 -3.101 13.782 1.00 98.06 83 VAL A C 1
ATOM 684 O O . VAL A 1 83 ? -10.564 -3.880 12.918 1.00 98.06 83 VAL A O 1
ATOM 687 N N . SER A 1 84 ? -12.102 -3.280 14.446 1.00 96.56 84 SER A N 1
ATOM 688 C CA . SER A 1 84 ? -13.029 -4.402 14.239 1.00 96.56 84 SER A CA 1
ATOM 689 C C . SER A 1 84 ? -14.305 -4.018 13.481 1.00 96.56 84 SER A C 1
ATOM 691 O O . SER A 1 84 ? -15.077 -4.895 13.096 1.00 96.56 84 SER A O 1
ATOM 693 N N . SER A 1 85 ? -14.539 -2.722 13.264 1.00 95.81 85 SER A N 1
ATOM 694 C CA . SER A 1 85 ? -15.663 -2.204 12.482 1.00 95.81 85 SER A CA 1
ATOM 695 C C . SER A 1 85 ? -15.393 -2.255 10.972 1.00 95.81 85 SER A C 1
ATOM 697 O O . SER A 1 85 ? -14.276 -2.512 10.521 1.00 95.81 85 SER A O 1
ATOM 699 N N . GLY A 1 86 ? -16.434 -2.003 10.173 1.00 96.81 86 GLY A N 1
ATOM 700 C CA . GLY A 1 86 ? -16.328 -1.958 8.716 1.00 96.81 86 GLY A CA 1
ATOM 701 C C . GLY A 1 86 ? -15.411 -0.832 8.229 1.00 96.81 86 GLY A C 1
ATOM 702 O O . GLY A 1 86 ? -15.650 0.341 8.510 1.00 96.81 86 GLY A O 1
ATOM 703 N N . ILE A 1 87 ? -14.380 -1.199 7.467 1.00 97.81 87 ILE A N 1
ATOM 704 C CA . ILE A 1 87 ? -13.452 -0.271 6.809 1.00 97.81 87 ILE A CA 1
ATOM 705 C C . ILE A 1 87 ? -13.928 -0.065 5.368 1.00 97.81 87 ILE A C 1
ATOM 707 O O . ILE A 1 87 ? -14.045 -1.034 4.619 1.00 97.81 87 ILE A O 1
ATOM 711 N N . SER A 1 88 ? -14.166 1.184 4.967 1.00 97.62 88 SER A N 1
ATOM 712 C CA . SER A 1 88 ? -14.550 1.533 3.590 1.00 97.62 88 SER A CA 1
ATOM 713 C C . SER A 1 88 ? -13.387 2.132 2.795 1.00 97.62 88 SER A C 1
ATOM 715 O O . SER A 1 88 ? -13.316 1.978 1.578 1.00 97.62 88 SER A O 1
ATOM 717 N N . THR A 1 89 ? -12.473 2.826 3.481 1.00 97.69 89 THR A N 1
ATOM 718 C CA . THR A 1 89 ? -11.391 3.594 2.863 1.00 97.69 89 THR A CA 1
ATOM 719 C C . THR A 1 89 ? -10.086 3.347 3.606 1.00 97.69 89 THR A C 1
ATOM 721 O O . THR A 1 89 ? -10.033 3.370 4.838 1.00 97.69 89 THR A O 1
ATOM 724 N N . VAL A 1 90 ? -9.020 3.140 2.834 1.00 97.56 90 VAL A N 1
ATOM 725 C CA . VAL A 1 90 ? -7.654 2.936 3.321 1.00 97.56 90 VAL A CA 1
ATOM 726 C C . VAL A 1 90 ? -6.760 4.005 2.704 1.00 97.56 90 VAL A C 1
ATOM 728 O O . VAL A 1 90 ? -6.658 4.097 1.482 1.00 97.56 90 VAL A O 1
ATOM 731 N N . ILE A 1 91 ? -6.101 4.801 3.542 1.00 97.19 91 ILE A N 1
ATOM 732 C CA . ILE A 1 91 ? -5.123 5.806 3.117 1.00 97.19 91 ILE A CA 1
ATOM 733 C C . ILE A 1 91 ? -3.721 5.275 3.408 1.00 97.19 91 ILE A C 1
ATOM 735 O O . ILE A 1 91 ? -3.422 4.876 4.533 1.00 97.19 91 ILE A O 1
ATOM 739 N N . PHE A 1 92 ? -2.855 5.288 2.396 1.00 95.12 92 PHE A N 1
ATOM 740 C CA . PHE A 1 92 ? -1.471 4.835 2.501 1.00 95.12 92 PHE A CA 1
ATOM 741 C C . PHE A 1 92 ? -0.585 5.969 3.028 1.00 95.12 92 PHE A C 1
ATOM 743 O O . PHE A 1 92 ? -0.553 7.055 2.450 1.00 95.12 92 PHE A O 1
ATOM 750 N N . GLY A 1 93 ? 0.120 5.722 4.133 1.00 92.62 93 GLY A N 1
ATOM 751 C CA . GLY A 1 93 ? 1.079 6.661 4.709 1.00 92.62 93 GLY A CA 1
ATOM 752 C C . GLY A 1 93 ? 2.463 6.583 4.060 1.00 92.62 93 GLY A C 1
ATOM 753 O O . GLY A 1 93 ? 2.666 5.923 3.043 1.00 92.62 93 GLY A O 1
ATOM 754 N N . LYS A 1 94 ? 3.435 7.262 4.681 1.00 91.56 94 LYS A N 1
ATOM 755 C CA . LYS A 1 94 ? 4.861 7.218 4.296 1.00 91.56 94 LYS A CA 1
ATOM 756 C C . LYS 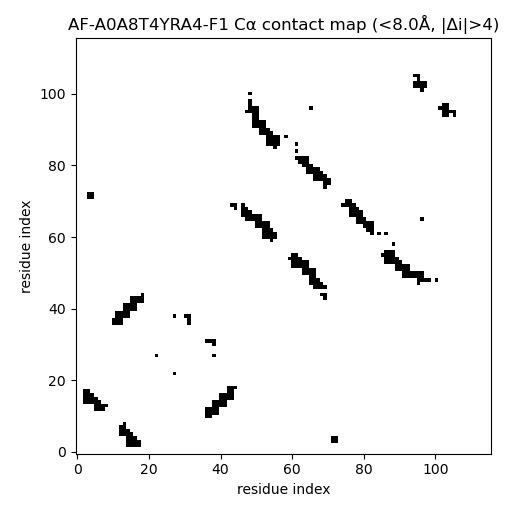A 1 94 ? 5.749 6.496 5.313 1.00 91.56 94 LYS A C 1
ATOM 758 O O . LYS A 1 94 ? 6.864 6.115 4.978 1.00 91.56 94 LYS A O 1
ATOM 763 N N . VAL A 1 95 ? 5.257 6.316 6.538 1.00 94.00 95 VAL A N 1
ATOM 764 C CA . VAL A 1 95 ? 5.988 5.657 7.625 1.00 94.00 95 VAL A CA 1
ATOM 765 C C . VAL A 1 95 ? 5.907 4.146 7.451 1.00 94.00 95 VAL A C 1
ATOM 767 O O . VAL A 1 95 ? 4.836 3.601 7.164 1.00 94.00 95 VAL A O 1
ATOM 770 N N . LYS A 1 96 ? 7.037 3.468 7.643 1.00 94.50 96 LYS A N 1
ATOM 771 C CA . LYS A 1 96 ? 7.155 2.015 7.551 1.00 94.50 96 LYS A CA 1
ATOM 772 C C . LYS A 1 96 ? 7.648 1.464 8.880 1.00 94.50 96 LYS A C 1
ATOM 774 O O . LYS A 1 96 ? 8.503 2.064 9.522 1.00 94.50 96 LYS A O 1
ATOM 779 N N . LEU A 1 97 ? 7.097 0.330 9.287 1.00 95.62 97 LEU A N 1
ATOM 780 C CA . LEU A 1 97 ? 7.428 -0.348 10.531 1.00 95.62 97 LEU A CA 1
ATOM 781 C C . LEU A 1 97 ? 8.118 -1.687 10.262 1.00 95.62 97 LEU A C 1
ATOM 783 O O . LEU A 1 97 ? 7.818 -2.367 9.274 1.00 95.62 97 LEU A O 1
ATOM 787 N N . ASP A 1 98 ? 9.005 -2.081 11.170 1.00 94.44 98 ASP A N 1
ATOM 788 C CA . ASP A 1 98 ? 9.570 -3.425 11.222 1.00 94.44 98 ASP A CA 1
ATOM 789 C C . ASP A 1 98 ? 8.569 -4.452 11.795 1.00 94.44 98 ASP A C 1
ATOM 791 O O . ASP A 1 98 ? 7.384 -4.186 12.029 1.00 94.44 98 ASP A O 1
ATOM 795 N N . GLU A 1 99 ? 9.037 -5.682 12.003 1.00 92.31 99 GLU A N 1
ATOM 796 C CA . GLU A 1 99 ? 8.206 -6.764 12.539 1.00 92.31 99 GLU A CA 1
ATOM 797 C C . GLU A 1 99 ? 7.815 -6.555 14.010 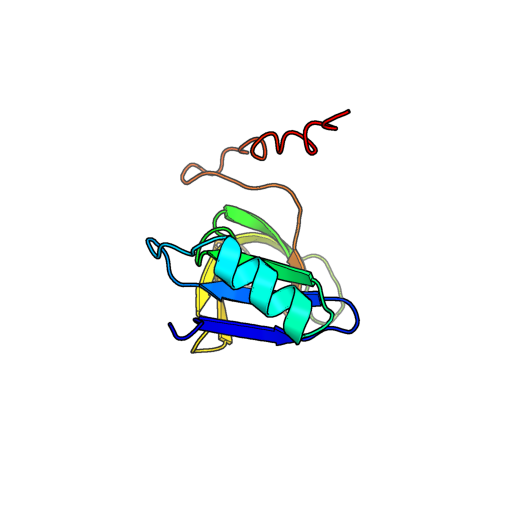1.00 92.31 99 GLU A C 1
ATOM 799 O O . GLU A 1 99 ? 6.770 -7.054 14.429 1.00 92.31 99 GLU A O 1
ATOM 804 N N . ASN A 1 100 ? 8.589 -5.751 14.745 1.00 95.44 100 ASN A N 1
ATOM 805 C CA . ASN A 1 100 ? 8.364 -5.365 16.138 1.00 95.44 100 ASN A CA 1
ATOM 806 C C . ASN A 1 100 ? 7.574 -4.051 16.271 1.00 95.44 100 ASN A C 1
ATOM 808 O O . ASN A 1 100 ? 7.479 -3.508 17.371 1.00 95.44 100 ASN A O 1
ATOM 812 N N . LEU A 1 101 ? 7.008 -3.544 15.168 1.00 94.50 101 LEU A N 1
ATOM 813 C CA . LEU A 1 101 ? 6.249 -2.291 15.096 1.00 94.50 101 LEU A CA 1
ATOM 814 C C . LEU A 1 101 ? 7.070 -1.034 15.424 1.00 94.50 101 LEU A C 1
ATOM 816 O O . LEU A 1 101 ? 6.503 -0.008 15.798 1.00 94.50 101 LEU A O 1
ATOM 820 N N . LYS A 1 102 ? 8.392 -1.091 15.255 1.00 95.75 102 LYS A N 1
ATOM 821 C CA . LYS A 1 102 ? 9.265 0.079 15.350 1.00 95.75 102 LYS A CA 1
ATOM 822 C C . LYS A 1 102 ? 9.394 0.737 13.989 1.00 95.75 102 LYS A C 1
ATOM 824 O O . LYS A 1 102 ? 9.502 0.049 12.976 1.00 95.75 102 LYS A O 1
ATOM 829 N N . GLU A 1 103 ? 9.382 2.064 13.968 1.00 94.94 103 GLU A N 1
ATOM 830 C CA . GLU A 1 103 ? 9.621 2.818 12.743 1.00 94.94 103 GLU A CA 1
ATOM 831 C C . GLU A 1 103 ? 11.005 2.495 12.180 1.00 94.94 103 GLU A C 1
ATOM 833 O O . GLU A 1 103 ? 12.005 2.500 12.899 1.00 94.94 103 GLU A O 1
ATOM 838 N N . VAL A 1 104 ? 11.040 2.196 10.884 1.00 92.19 104 VAL A N 1
ATOM 839 C CA . VAL A 1 104 ? 12.280 2.081 10.129 1.00 92.19 104 VAL A CA 1
ATOM 840 C C . VAL A 1 104 ? 12.444 3.346 9.313 1.00 92.19 104 VAL A C 1
ATOM 842 O O . VAL A 1 104 ? 11.547 3.728 8.557 1.00 92.19 104 VAL A O 1
ATOM 845 N N . SER A 1 105 ? 13.604 3.988 9.444 1.00 78.12 105 SER A N 1
ATOM 846 C CA . SER A 1 105 ? 13.973 5.051 8.521 1.00 78.12 105 SER A CA 1
ATOM 847 C C . SER A 1 105 ? 13.892 4.489 7.101 1.00 78.12 105 SER A C 1
ATOM 849 O O . SER A 1 105 ? 14.384 3.376 6.862 1.00 78.12 105 SER A O 1
ATOM 851 N N . PRO A 1 106 ? 13.262 5.202 6.151 1.00 65.38 106 PRO A N 1
ATOM 852 C CA . PRO A 1 106 ? 13.340 4.796 4.760 1.00 65.38 106 PRO A CA 1
ATOM 853 C C . PRO A 1 106 ? 14.822 4.656 4.384 1.00 65.38 106 PRO A C 1
ATOM 855 O O . PRO A 1 106 ? 15.651 5.409 4.908 1.00 65.38 106 PRO A O 1
ATOM 858 N N . PRO A 1 107 ? 15.185 3.693 3.516 1.00 54.97 107 PRO A N 1
ATOM 859 C CA . PRO A 1 107 ? 16.534 3.664 2.980 1.00 54.97 107 PRO A CA 1
ATOM 860 C C . PRO A 1 107 ? 16.835 5.057 2.430 1.00 54.97 107 PRO A C 1
ATOM 862 O O . PRO A 1 107 ? 15.995 5.633 1.734 1.00 54.97 107 PRO A O 1
ATOM 865 N N . ILE A 1 108 ? 17.993 5.610 2.795 1.00 46.38 108 ILE A N 1
ATOM 866 C CA . ILE A 1 108 ? 18.507 6.824 2.171 1.00 46.38 108 ILE A CA 1
ATOM 867 C C . ILE A 1 108 ? 18.643 6.458 0.696 1.00 46.38 108 ILE A C 1
ATOM 869 O O . ILE A 1 108 ? 19.545 5.722 0.305 1.00 46.38 108 ILE A O 1
ATOM 873 N N . ILE A 1 109 ? 17.672 6.878 -0.107 1.00 46.50 109 ILE A N 1
ATOM 874 C CA . ILE A 1 109 ? 17.824 6.876 -1.548 1.00 46.50 109 ILE A CA 1
ATOM 875 C C . ILE A 1 109 ? 18.782 8.037 -1.756 1.00 46.50 109 ILE A C 1
ATOM 877 O O . ILE A 1 109 ? 18.358 9.186 -1.655 1.00 46.50 109 ILE A O 1
ATOM 881 N N . GLU A 1 110 ? 20.076 7.750 -1.924 1.00 34.25 110 GLU A N 1
ATOM 882 C CA . GLU A 1 110 ? 20.979 8.730 -2.516 1.00 34.25 110 GLU A CA 1
ATOM 883 C C . GLU A 1 110 ? 20.289 9.185 -3.800 1.00 34.25 110 GLU A C 1
ATOM 885 O O . GLU A 1 110 ? 20.120 8.406 -4.744 1.00 34.25 110 GLU A O 1
ATOM 890 N N . GLU A 1 111 ? 19.775 10.417 -3.788 1.00 38.69 111 GLU A N 1
ATOM 891 C CA . GLU A 1 111 ? 19.414 11.118 -5.004 1.00 38.69 111 GLU A CA 1
ATOM 892 C C . GLU A 1 111 ? 20.634 11.004 -5.898 1.00 38.69 111 GLU A C 1
ATOM 894 O O . GLU A 1 111 ? 21.682 11.558 -5.577 1.00 38.69 111 GLU A O 1
ATOM 899 N N . SER A 1 112 ? 20.487 10.185 -6.942 1.00 38.34 112 SER A N 1
ATOM 900 C CA . SER A 1 112 ? 21.295 10.149 -8.151 1.00 38.34 112 SER A CA 1
ATOM 901 C C . SER A 1 112 ? 22.497 11.077 -8.063 1.00 38.34 112 SER A C 1
ATOM 903 O O . SER A 1 112 ? 22.343 12.287 -8.252 1.00 38.34 112 SER A O 1
ATOM 905 N N . VAL A 1 113 ? 23.670 10.496 -7.789 1.00 30.77 113 VAL A N 1
ATOM 906 C CA . VAL A 1 113 ? 24.963 11.097 -8.112 1.00 30.77 113 VAL A CA 1
ATOM 907 C C . VAL A 1 113 ? 24.783 11.819 -9.443 1.00 30.77 113 VAL A C 1
ATOM 909 O O . VAL A 1 113 ? 24.590 11.182 -10.481 1.00 30.77 113 VAL A O 1
ATOM 912 N N . LYS A 1 114 ? 24.754 13.156 -9.401 1.00 33.59 114 LYS A N 1
ATOM 913 C CA . LYS A 1 114 ? 24.940 13.972 -10.594 1.00 33.59 114 LYS A CA 1
ATOM 914 C C . LYS A 1 114 ? 26.336 13.620 -11.078 1.00 33.59 114 LYS A C 1
ATOM 916 O O . LYS A 1 114 ? 27.322 14.076 -10.507 1.00 33.59 114 LYS A O 1
ATOM 921 N N . ILE A 1 115 ? 26.405 12.738 -12.064 1.00 33.16 115 ILE A N 1
ATOM 922 C CA . ILE A 1 115 ? 27.617 12.554 -12.847 1.00 33.16 115 ILE A CA 1
ATOM 923 C C . ILE A 1 115 ? 27.776 13.866 -13.640 1.00 33.16 115 ILE A C 1
ATOM 925 O O . ILE A 1 115 ? 26.773 14.317 -14.206 1.00 33.16 115 ILE A O 1
ATOM 929 N N . PRO A 1 116 ? 28.948 14.524 -13.577 1.00 45.16 116 PRO A N 1
ATOM 930 C CA . PRO A 1 116 ? 29.199 15.791 -14.262 1.00 45.16 116 PRO A CA 1
ATOM 931 C C . PRO A 1 116 ? 29.016 15.698 -15.780 1.00 45.16 116 PRO A C 1
ATOM 933 O O . PRO A 1 116 ? 29.221 14.597 -16.342 1.00 45.16 116 PRO A O 1
#

Mean predicted aligned error: 6.61 Å

Sequence (116 aa):
MKPLYMVELSDRIYVVIGRNRWINPENIKRAEEALGKRVVVTFKGDEKGLLLALYNDEKKFLGIGVLREIDYRRKVIKIFTPVSSGISTVIFGKVKLDENLKEVSPPIIEESVKIP

Secondary structure (DSSP, 8-state):
---SEEEE-SSEEEEEE-TT----HHHHHHHHHHHTSEEEEEETTTTTTEEEEEE-TT--EEEEEEEEEEETTTTEEEEE-S--SPP-EEEEEEEEE-TTSPEEPPP---------

Foldseek 3Di:
DDFLDWDDDPAEIETEHEPPDDDDVVVQVVVCVVVVHHYHYDYFCPQFQWKKWFADPVRDTQGIWTFHGQNSVVRDTDTHDPRPDDTDDIGTDDWGADPVRHTDDDPPPPPDDPPD

Nearest PDB structures (foldseek):
  6yfv-assembly2_C  TM=6.399E-01  e=8.760E-01  Thermochaetoides thermophila
  6u1r-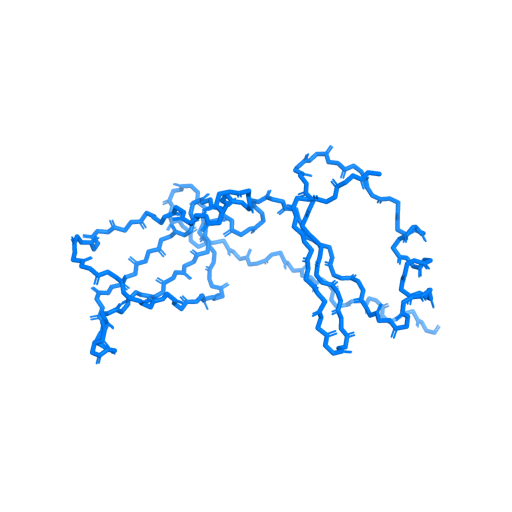assembly1_B  TM=5.651E-01  e=4.698E+00  Microseira wollei
  7m4s-assembly1_A  TM=4.566E-01  e=6.412E+00  Nostoc sp. PCC 7120 = FACHB-418